Protein AF-A0A0P9M0P4-F1 (afdb_monomer_lite)

Secondary structure (DSSP, 8-state):
-EE-TT--HHHHHHHHHHHHHT-TTB-TTS--EEEEEEEETTEEEEEEE--BS-GGGHHHHHHHHHHHHHHHHHHTT----PPP-----------SSS--

Organism: NCBI:txid317659

Sequence (100 aa):
MTLPLDTDVLKIRELLIQAFSEHEAILDISPPSVSFKDLTNSGLIISVSGYVNSPRSVGGARSDLLFTILGRRRELGITLSTQPSIVLLNETMDKEHSER

InterPro domains:
  IPR011066 Mechanosensitive ion channel MscS, C-terminal domain superfamily [SSF82689] (3-80)
  IPR049278 Mechanosensitive ion channel MscS, C-terminal domain [PF21082] (3-72)

pLDDT: mean 86.18, std 13.78, range [42.06, 97.88]

Structure (mmCIF, N/CA/C/O backbone):
data_AF-A0A0P9M0P4-F1
#
_entry.id   AF-A0A0P9M0P4-F1
#
loop_
_atom_site.group_PDB
_atom_site.id
_atom_site.type_symbol
_atom_site.label_atom_id
_atom_site.label_alt_id
_atom_site.label_comp_id
_atom_site.label_asym_id
_atom_site.label_entity_id
_atom_site.label_seq_id
_atom_site.pdbx_PDB_ins_code
_atom_site.Cartn_x
_atom_site.Cartn_y
_atom_site.Cartn_z
_atom_site.occupancy
_atom_site.B_iso_or_equiv
_atom_site.auth_seq_id
_atom_site.auth_comp_id
_atom_site.auth_asym_id
_atom_site.auth_atom_id
_atom_site.pdbx_PDB_model_num
ATOM 1 N N . MET A 1 1 ? 1.774 4.935 5.625 1.00 84.00 1 MET A N 1
ATOM 2 C CA . MET A 1 1 ? 0.338 5.281 5.578 1.00 84.00 1 MET A CA 1
ATOM 3 C C . MET A 1 1 ? -0.281 4.909 6.913 1.00 84.00 1 MET A C 1
ATOM 5 O O . MET A 1 1 ? 0.103 3.877 7.451 1.00 84.00 1 MET A O 1
ATOM 9 N N . THR A 1 2 ? -1.197 5.732 7.423 1.00 87.75 2 THR A N 1
ATOM 10 C CA . THR A 1 2 ? -1.935 5.465 8.668 1.00 87.75 2 THR A CA 1
ATOM 11 C C . THR A 1 2 ? -3.300 4.850 8.356 1.00 87.75 2 THR A C 1
ATOM 13 O O . THR A 1 2 ? -3.959 5.259 7.397 1.00 87.75 2 THR A O 1
ATOM 16 N N . LEU A 1 3 ? -3.710 3.854 9.137 1.00 88.31 3 LEU A N 1
ATOM 17 C CA . LEU A 1 3 ? -4.963 3.112 8.994 1.00 88.31 3 LEU A CA 1
ATOM 18 C C . LEU A 1 3 ? -5.791 3.186 10.287 1.00 88.31 3 LEU A C 1
ATOM 20 O O . LEU A 1 3 ? -5.189 3.236 11.359 1.00 88.31 3 LEU A O 1
ATOM 24 N N . PRO A 1 4 ? -7.132 3.135 10.205 1.00 87.81 4 PRO A N 1
ATOM 25 C CA . PRO A 1 4 ? -7.994 2.936 11.373 1.00 87.81 4 PRO A CA 1
ATOM 26 C C . PRO A 1 4 ? -7.607 1.705 12.212 1.00 87.81 4 PRO A C 1
ATOM 28 O O . PRO A 1 4 ? -7.156 0.703 11.652 1.00 87.81 4 PRO A O 1
ATOM 31 N N . LEU A 1 5 ? -7.815 1.758 13.534 1.00 86.88 5 LEU A N 1
ATOM 32 C CA . LEU A 1 5 ? -7.465 0.672 14.470 1.00 86.88 5 LEU A CA 1
ATOM 33 C C . LEU A 1 5 ? -8.250 -0.629 14.243 1.00 86.88 5 LEU A C 1
ATOM 35 O O . LEU A 1 5 ? -7.751 -1.709 14.540 1.00 86.88 5 LEU A O 1
ATOM 39 N N . ASP A 1 6 ? -9.450 -0.523 13.686 1.00 85.12 6 ASP A N 1
ATOM 40 C CA . ASP A 1 6 ? -10.358 -1.614 13.329 1.00 85.12 6 ASP A CA 1
ATOM 41 C C . ASP A 1 6 ? -10.098 -2.194 11.926 1.00 85.12 6 ASP A C 1
ATOM 43 O O . ASP A 1 6 ? -10.819 -3.078 11.465 1.00 85.12 6 ASP A O 1
ATOM 47 N N . THR A 1 7 ? -9.056 -1.723 11.232 1.00 87.25 7 THR A N 1
ATOM 48 C CA . THR A 1 7 ? -8.712 -2.208 9.891 1.00 87.25 7 THR A CA 1
ATOM 49 C C . THR A 1 7 ? -8.254 -3.667 9.922 1.00 87.25 7 THR A C 1
ATOM 51 O O . THR A 1 7 ? -7.336 -4.023 10.659 1.00 87.25 7 THR A O 1
ATOM 54 N N . ASP A 1 8 ? -8.792 -4.493 9.019 1.00 90.00 8 ASP A N 1
ATOM 55 C CA . ASP A 1 8 ? -8.238 -5.818 8.721 1.00 90.00 8 ASP A CA 1
ATOM 56 C C . ASP A 1 8 ? -6.866 -5.677 8.032 1.00 90.00 8 ASP A C 1
ATOM 58 O O . ASP A 1 8 ? -6.741 -5.448 6.823 1.00 90.00 8 ASP A O 1
ATOM 62 N N . VAL A 1 9 ? -5.810 -5.769 8.842 1.00 89.75 9 VAL A N 1
ATOM 63 C CA . VAL A 1 9 ? -4.420 -5.543 8.424 1.00 89.75 9 VAL A CA 1
ATOM 64 C C . VAL A 1 9 ? -3.958 -6.566 7.394 1.00 89.75 9 VAL A C 1
ATOM 66 O O . VAL A 1 9 ? -3.157 -6.229 6.520 1.00 89.75 9 VAL A O 1
ATOM 69 N N . LEU A 1 10 ? -4.448 -7.805 7.476 1.00 92.19 10 LEU A N 1
ATOM 70 C CA . LEU A 1 10 ? -4.048 -8.866 6.557 1.00 92.19 10 LEU A CA 1
ATOM 71 C C . LEU A 1 10 ? -4.604 -8.597 5.159 1.00 92.19 10 LEU A C 1
ATOM 73 O O . LEU A 1 10 ? -3.841 -8.656 4.194 1.00 92.19 10 LEU A O 1
ATOM 77 N N . LYS A 1 11 ? -5.871 -8.176 5.059 1.00 92.12 11 LYS A N 1
ATOM 78 C CA . LYS A 1 11 ? -6.463 -7.742 3.783 1.00 92.12 11 LYS A CA 1
ATOM 79 C C . LYS A 1 11 ? -5.763 -6.522 3.201 1.00 92.12 11 LYS A C 1
ATOM 81 O O . LYS A 1 11 ? -5.507 -6.476 2.001 1.00 92.12 11 LYS A O 1
ATOM 86 N N . ILE A 1 12 ? -5.403 -5.540 4.032 1.00 92.88 12 ILE A N 1
ATOM 87 C CA . ILE A 1 12 ? -4.624 -4.391 3.551 1.00 92.88 12 ILE A CA 1
ATOM 88 C C . ILE A 1 12 ? -3.250 -4.821 3.053 1.00 92.88 12 ILE A C 1
ATOM 90 O O . ILE A 1 12 ? -2.815 -4.354 2.003 1.00 92.88 12 ILE A O 1
ATOM 94 N N . ARG A 1 13 ? -2.558 -5.705 3.773 1.00 94.81 13 ARG A N 1
ATOM 95 C CA . ARG A 1 13 ? -1.258 -6.219 3.339 1.00 94.81 13 ARG A CA 1
ATOM 96 C C . ARG A 1 13 ? -1.362 -6.895 1.975 1.00 94.81 13 ARG A C 1
ATOM 98 O O . ARG A 1 13 ? -0.535 -6.612 1.114 1.00 94.81 13 ARG A O 1
ATOM 105 N N . GLU A 1 14 ? -2.358 -7.752 1.784 1.00 95.06 14 GLU A N 1
ATOM 106 C CA . GLU A 1 14 ? -2.604 -8.435 0.514 1.00 95.06 14 GLU A CA 1
ATOM 107 C C . GLU A 1 14 ? -2.894 -7.443 -0.616 1.00 95.06 14 GLU A C 1
ATOM 109 O O . GLU A 1 14 ? -2.198 -7.462 -1.630 1.00 95.06 14 GLU A O 1
ATOM 114 N N . LEU A 1 15 ? -3.816 -6.500 -0.396 1.00 95.25 15 LEU A N 1
ATOM 115 C CA . LEU A 1 15 ? -4.137 -5.442 -1.354 1.00 95.25 15 LEU A CA 1
ATOM 116 C C . LEU A 1 15 ? -2.894 -4.642 -1.760 1.00 95.25 15 LEU A C 1
ATOM 118 O O . LEU A 1 15 ? -2.703 -4.362 -2.942 1.00 95.25 15 LEU A O 1
ATOM 122 N N . LEU A 1 16 ? -2.050 -4.260 -0.795 1.00 95.75 16 LEU A N 1
ATOM 123 C CA . LEU A 1 16 ? -0.830 -3.494 -1.060 1.00 95.75 16 LEU A CA 1
ATOM 124 C C . LEU A 1 16 ? 0.177 -4.302 -1.886 1.00 95.75 16 LEU A C 1
ATOM 126 O O . LEU A 1 16 ? 0.770 -3.754 -2.813 1.00 95.75 16 LEU A O 1
ATOM 130 N N . ILE A 1 17 ? 0.365 -5.586 -1.568 1.00 96.50 17 ILE A N 1
ATOM 131 C CA . ILE A 1 17 ? 1.265 -6.470 -2.321 1.00 96.50 17 ILE A CA 1
ATOM 132 C C . ILE A 1 17 ? 0.749 -6.659 -3.748 1.00 96.50 17 ILE A C 1
ATOM 134 O O . ILE A 1 17 ? 1.530 -6.515 -4.686 1.00 96.50 17 ILE A O 1
ATOM 138 N N . GLN A 1 18 ? -0.547 -6.927 -3.921 1.00 96.25 18 GLN A N 1
ATOM 139 C CA . GLN A 1 18 ? -1.161 -7.086 -5.241 1.00 96.25 18 GLN A CA 1
ATOM 140 C C . GLN A 1 18 ? -1.033 -5.814 -6.077 1.00 96.25 18 GLN A C 1
ATOM 142 O O . GLN A 1 18 ? -0.526 -5.873 -7.190 1.00 96.25 18 GLN A O 1
ATOM 147 N N . ALA A 1 19 ? -1.394 -4.653 -5.521 1.00 96.94 19 ALA A N 1
ATOM 148 C CA . ALA A 1 19 ? -1.309 -3.384 -6.242 1.00 96.94 19 ALA A CA 1
ATOM 149 C C . ALA A 1 19 ? 0.120 -3.080 -6.721 1.00 96.94 19 ALA A C 1
ATOM 151 O O . ALA A 1 19 ? 0.299 -2.617 -7.842 1.00 96.94 19 ALA A O 1
ATOM 152 N N . PHE A 1 20 ? 1.140 -3.356 -5.899 1.00 97.25 20 PHE A N 1
ATOM 153 C CA . PHE A 1 20 ? 2.535 -3.180 -6.308 1.00 97.25 20 PHE A CA 1
ATOM 154 C C . PHE A 1 20 ? 2.985 -4.218 -7.338 1.00 97.25 20 PHE A C 1
ATOM 156 O O . PHE A 1 20 ? 3.722 -3.861 -8.248 1.00 97.25 20 PHE A O 1
ATOM 163 N N . SER A 1 21 ? 2.560 -5.474 -7.203 1.00 95.56 21 SER A N 1
ATOM 164 C CA . SER A 1 21 ? 2.967 -6.555 -8.114 1.00 95.56 21 SER A CA 1
ATOM 165 C C . SER A 1 21 ? 2.327 -6.428 -9.500 1.00 95.56 21 SER A C 1
ATOM 167 O O . SER A 1 21 ? 2.888 -6.894 -10.479 1.00 95.56 21 SER A O 1
ATOM 169 N N . GLU A 1 22 ? 1.156 -5.798 -9.598 1.00 95.94 22 GLU A N 1
ATOM 170 C CA . GLU A 1 22 ? 0.439 -5.596 -10.865 1.00 95.94 22 GLU A CA 1
ATOM 171 C C . GLU A 1 22 ? 0.846 -4.305 -11.594 1.00 95.94 22 GLU A C 1
ATOM 173 O O . GLU A 1 22 ? 0.463 -4.093 -12.744 1.00 95.94 22 GLU A O 1
ATOM 178 N N . HIS A 1 23 ? 1.586 -3.411 -10.936 1.00 96.81 23 HIS A N 1
ATOM 179 C CA . HIS A 1 23 ? 1.917 -2.107 -11.493 1.00 96.81 23 HIS A CA 1
ATOM 180 C C . HIS A 1 23 ? 3.147 -2.180 -12.408 1.00 96.81 23 HIS A C 1
ATOM 182 O O . HIS A 1 23 ? 4.256 -2.415 -11.943 1.00 96.81 23 HIS A O 1
ATOM 188 N N . GLU A 1 24 ? 2.984 -1.831 -13.686 1.00 94.88 24 GLU A N 1
ATOM 189 C CA . GLU A 1 24 ? 4.001 -1.973 -14.747 1.00 94.88 24 GLU A CA 1
ATOM 190 C C . GLU A 1 24 ? 5.377 -1.342 -14.455 1.00 94.88 24 GLU A C 1
ATOM 192 O O . GLU A 1 24 ? 6.408 -1.826 -14.914 1.00 94.88 24 GLU A O 1
ATOM 197 N N . ALA A 1 25 ? 5.418 -0.247 -13.694 1.00 95.06 25 ALA A N 1
ATOM 198 C CA . ALA A 1 25 ? 6.675 0.411 -13.338 1.00 95.06 25 ALA A CA 1
ATOM 199 C C . ALA A 1 25 ? 7.471 -0.300 -12.223 1.00 95.06 25 ALA A C 1
ATOM 201 O O . ALA A 1 25 ? 8.624 0.080 -11.987 1.00 95.06 25 ALA A O 1
ATOM 202 N N . ILE A 1 26 ? 6.866 -1.259 -11.512 1.00 96.25 26 ILE A N 1
ATOM 203 C CA . ILE A 1 26 ? 7.494 -2.005 -10.418 1.00 96.25 26 ILE A CA 1
ATOM 204 C C . ILE A 1 26 ? 8.263 -3.198 -10.991 1.00 96.25 26 ILE A C 1
ATOM 206 O O . ILE A 1 26 ? 7.780 -3.914 -11.858 1.00 96.25 26 ILE A O 1
ATOM 210 N N . LEU A 1 27 ? 9.498 -3.389 -10.527 1.00 95.75 27 LEU A N 1
ATOM 211 C CA . LEU A 1 27 ? 10.383 -4.441 -11.014 1.00 95.75 27 LEU A CA 1
ATOM 212 C C . LEU A 1 27 ? 10.084 -5.790 -10.349 1.00 95.75 27 LEU A C 1
ATOM 214 O O . LEU A 1 27 ? 10.242 -5.926 -9.137 1.00 95.75 2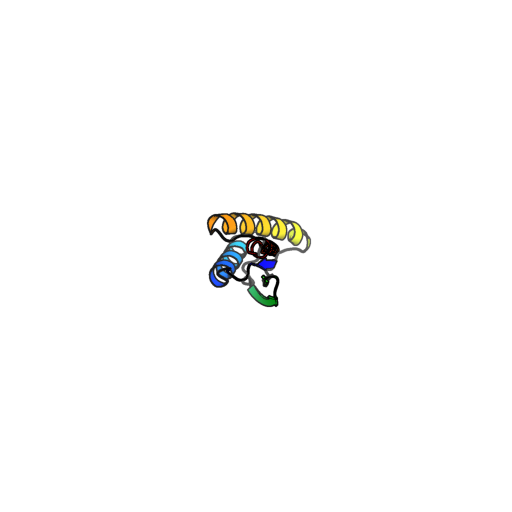7 LEU A O 1
ATOM 218 N N . ASP A 1 28 ? 9.842 -6.816 -11.163 1.00 89.94 28 ASP A N 1
ATOM 219 C CA . ASP A 1 28 ? 9.623 -8.199 -10.704 1.00 89.94 28 ASP A CA 1
ATOM 220 C C . ASP A 1 28 ? 10.860 -8.849 -10.065 1.00 89.94 28 ASP A C 1
ATOM 222 O O . ASP A 1 28 ? 10.761 -9.852 -9.358 1.00 89.94 28 ASP A O 1
ATOM 226 N N . ILE A 1 29 ? 12.049 -8.278 -10.290 1.00 88.94 29 ILE A N 1
ATOM 227 C CA . ILE A 1 29 ? 13.310 -8.793 -9.738 1.00 88.94 29 ILE A CA 1
ATOM 228 C C . ILE A 1 29 ? 13.366 -8.705 -8.206 1.00 88.94 29 ILE A C 1
ATOM 230 O O . ILE A 1 29 ? 14.178 -9.381 -7.575 1.00 88.94 29 ILE A O 1
ATOM 234 N N . SER A 1 30 ? 12.526 -7.863 -7.598 1.00 85.06 30 SER A N 1
ATOM 235 C CA . SER A 1 30 ? 12.443 -7.721 -6.150 1.00 85.06 30 SER A CA 1
ATOM 236 C C . SER A 1 30 ? 10.982 -7.664 -5.708 1.00 85.06 30 SER A C 1
ATOM 238 O O . SER A 1 30 ? 10.289 -6.696 -6.029 1.00 85.06 30 SER A O 1
ATOM 240 N N . PRO A 1 31 ? 10.510 -8.665 -4.943 1.00 88.56 31 PRO A N 1
ATOM 241 C CA . PRO A 1 31 ? 9.141 -8.684 -4.461 1.00 88.56 31 PRO A CA 1
ATOM 242 C C . PRO A 1 31 ? 8.815 -7.438 -3.627 1.00 88.56 31 PRO A C 1
ATOM 244 O O . PRO A 1 31 ? 9.618 -7.043 -2.771 1.00 88.56 31 PRO A O 1
ATOM 247 N N . PRO A 1 32 ? 7.621 -6.850 -3.801 1.00 95.69 32 PRO A N 1
ATOM 248 C CA . PRO A 1 32 ? 7.147 -5.804 -2.915 1.00 95.69 32 PRO A CA 1
ATOM 249 C C . PRO A 1 32 ? 7.133 -6.279 -1.462 1.00 95.69 32 PRO A C 1
ATOM 251 O O . PRO A 1 32 ? 6.769 -7.415 -1.152 1.00 95.69 32 PRO A O 1
ATOM 254 N N . SER A 1 33 ? 7.497 -5.387 -0.547 1.00 95.62 33 SER A N 1
ATOM 255 C CA . SER A 1 33 ? 7.498 -5.674 0.887 1.00 95.62 33 SER A CA 1
ATOM 256 C C . SER A 1 33 ? 6.557 -4.735 1.620 1.00 95.62 33 SER A C 1
ATOM 258 O O . SER A 1 33 ? 6.516 -3.534 1.360 1.00 95.62 33 SER A O 1
ATOM 260 N N . VAL A 1 34 ? 5.796 -5.294 2.557 1.00 96.75 34 VAL A N 1
ATOM 261 C CA . VAL A 1 34 ? 4.919 -4.547 3.459 1.00 96.75 34 VAL A CA 1
ATOM 262 C C . VAL A 1 34 ? 5.400 -4.784 4.881 1.00 96.75 34 VAL A C 1
ATOM 264 O O . VAL A 1 34 ? 5.587 -5.930 5.293 1.00 96.75 34 VAL A O 1
ATOM 267 N N . SER A 1 35 ? 5.584 -3.706 5.635 1.00 95.00 35 SER A N 1
ATOM 268 C CA . SER A 1 35 ? 6.015 -3.753 7.030 1.00 95.00 35 SER A CA 1
ATOM 269 C C . SER A 1 35 ? 5.056 -2.975 7.914 1.00 95.00 35 SER A C 1
ATOM 271 O O . SER A 1 35 ? 4.710 -1.827 7.622 1.00 95.00 35 SER A O 1
ATOM 273 N N . PHE A 1 36 ? 4.680 -3.593 9.029 1.00 93.69 36 PHE A N 1
ATOM 274 C CA . PHE A 1 36 ? 4.076 -2.897 10.153 1.00 93.69 36 PHE A CA 1
ATOM 275 C C . PHE A 1 36 ? 5.155 -2.037 10.814 1.00 93.69 36 PHE A C 1
ATOM 277 O O . PHE A 1 36 ? 6.215 -2.550 11.171 1.00 93.69 36 PHE A O 1
ATOM 284 N N . LYS A 1 37 ? 4.928 -0.728 10.902 1.00 94.06 37 LYS A N 1
ATOM 285 C CA . LYS A 1 37 ? 5.896 0.213 11.472 1.00 94.06 37 LYS A CA 1
ATOM 286 C C . LYS A 1 37 ? 5.590 0.522 12.923 1.00 94.06 37 LYS A C 1
ATOM 288 O O . LYS A 1 37 ? 6.514 0.502 13.723 1.00 94.06 37 LYS A O 1
ATOM 293 N N . ASP A 1 38 ? 4.333 0.826 13.230 1.00 94.19 38 ASP A N 1
ATOM 294 C CA . ASP A 1 38 ? 3.950 1.269 14.567 1.00 94.19 38 ASP A CA 1
ATOM 295 C C . ASP A 1 38 ? 2.442 1.124 14.818 1.00 94.19 38 ASP A C 1
ATOM 297 O O . ASP A 1 38 ? 1.647 1.087 13.872 1.00 94.19 38 ASP A O 1
ATOM 301 N N . LEU A 1 39 ? 2.065 1.087 16.095 1.00 92.50 39 LEU A N 1
ATOM 302 C CA . LEU 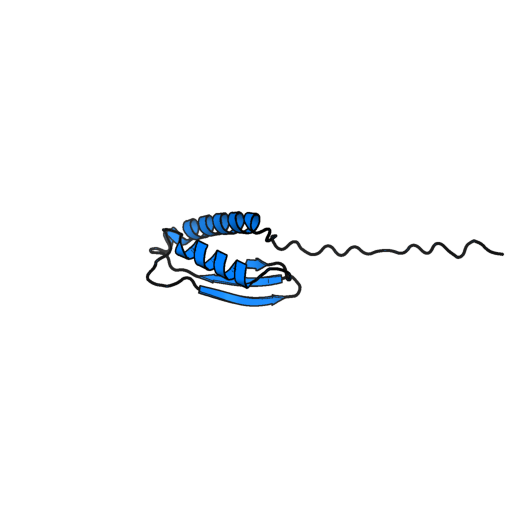A 1 39 ? 0.692 1.156 16.585 1.00 92.50 39 LEU A CA 1
ATOM 303 C C . LEU A 1 39 ? 0.557 2.387 17.482 1.00 92.50 39 LEU A C 1
ATOM 305 O O . LEU A 1 39 ? 1.134 2.432 18.565 1.00 92.50 39 LEU A O 1
ATOM 309 N N . THR A 1 40 ? -0.230 3.373 17.060 1.00 89.31 40 THR A N 1
ATOM 310 C CA . THR A 1 40 ? -0.429 4.609 17.823 1.00 89.31 40 THR A CA 1
ATOM 311 C C . THR A 1 40 ? -1.895 4.785 18.205 1.00 89.31 40 THR A C 1
ATOM 313 O O . THR A 1 40 ? -2.787 4.149 17.642 1.00 89.31 40 THR A O 1
ATOM 316 N N . ASN A 1 41 ? -2.175 5.728 19.108 1.00 84.31 41 ASN A N 1
ATOM 317 C CA . ASN A 1 41 ? -3.552 6.099 19.452 1.00 84.31 41 ASN A CA 1
ATOM 318 C C . ASN A 1 41 ? -4.350 6.643 18.254 1.00 84.31 41 ASN A C 1
ATOM 320 O O . ASN A 1 41 ? -5.575 6.687 18.309 1.00 84.31 41 ASN A O 1
ATOM 324 N N . SER A 1 42 ? -3.675 7.092 17.192 1.00 81.12 42 SER A N 1
ATOM 325 C CA . SER A 1 42 ? -4.312 7.630 15.990 1.00 81.12 42 SER A CA 1
ATOM 326 C C . SER A 1 42 ? -4.462 6.608 14.864 1.00 81.12 42 SER A C 1
ATOM 328 O O . SER A 1 42 ? -5.128 6.918 13.878 1.00 81.12 42 SER A O 1
ATOM 330 N N . GLY A 1 43 ? -3.871 5.414 14.983 1.00 87.50 43 GLY A N 1
ATOM 331 C CA . GLY A 1 43 ? -4.003 4.361 13.981 1.00 87.50 43 GLY A CA 1
ATOM 332 C C . GLY A 1 43 ? -2.788 3.444 13.843 1.00 87.50 43 GLY A C 1
ATOM 333 O O . GLY A 1 43 ? -1.794 3.549 14.558 1.00 87.50 43 GLY A O 1
ATOM 334 N N . LEU A 1 44 ? -2.866 2.539 12.869 1.00 90.44 44 LEU A N 1
ATOM 335 C CA . LEU A 1 44 ? -1.779 1.633 12.498 1.00 90.44 44 LEU A CA 1
ATOM 336 C C . LEU A 1 44 ? -0.927 2.282 11.418 1.00 90.44 44 LEU A C 1
ATOM 338 O O . LEU A 1 44 ? -1.451 2.711 10.388 1.00 90.44 44 LEU A O 1
ATOM 342 N N . ILE A 1 45 ? 0.389 2.294 11.601 1.00 92.06 45 ILE A N 1
ATOM 343 C CA . ILE A 1 45 ? 1.325 2.801 10.601 1.00 92.06 45 ILE A CA 1
ATOM 344 C C . ILE A 1 45 ? 1.911 1.626 9.823 1.00 92.06 45 ILE A C 1
ATOM 346 O O . ILE A 1 45 ? 2.606 0.774 10.374 1.00 92.06 45 ILE A O 1
ATOM 350 N N . ILE A 1 46 ? 1.673 1.611 8.511 1.00 93.25 46 ILE A N 1
ATOM 351 C CA . ILE A 1 46 ? 2.214 0.607 7.587 1.00 93.25 46 ILE A CA 1
ATOM 352 C C . ILE A 1 46 ? 3.062 1.289 6.515 1.00 93.25 46 ILE A C 1
ATOM 354 O O . ILE A 1 46 ? 2.706 2.352 5.991 1.00 93.25 46 ILE A O 1
ATOM 358 N N . SER A 1 47 ? 4.182 0.663 6.159 1.00 94.50 47 SER A N 1
ATOM 359 C CA . SER A 1 47 ? 4.983 1.019 4.988 1.00 94.50 47 SER A CA 1
ATOM 360 C C . SER A 1 47 ? 4.935 -0.086 3.945 1.00 94.50 47 SER A C 1
ATOM 362 O O . SER A 1 47 ? 4.959 -1.264 4.294 1.00 94.50 47 SER A O 1
ATOM 364 N N . VAL A 1 48 ? 4.967 0.300 2.676 1.00 95.88 48 VAL A N 1
ATOM 365 C CA . VAL A 1 48 ? 5.157 -0.607 1.543 1.00 95.88 48 VAL A CA 1
ATOM 366 C C . VAL A 1 48 ? 6.334 -0.113 0.709 1.00 95.88 48 VAL A C 1
ATOM 368 O O . VAL A 1 48 ? 6.590 1.092 0.650 1.00 95.88 48 VAL A O 1
ATOM 371 N N . SER A 1 49 ? 7.106 -1.023 0.130 1.00 95.19 49 SER A N 1
ATOM 372 C CA . SER A 1 49 ? 8.268 -0.705 -0.699 1.00 95.19 49 SER A CA 1
ATOM 373 C C . SER A 1 49 ? 8.335 -1.625 -1.909 1.00 95.19 49 SER A C 1
ATOM 375 O O . SER A 1 49 ? 8.058 -2.816 -1.804 1.00 95.19 49 SER A O 1
ATOM 377 N N . GLY A 1 50 ? 8.724 -1.046 -3.041 1.00 95.56 50 GLY A N 1
ATOM 378 C CA . GLY A 1 50 ? 8.974 -1.715 -4.312 1.00 95.56 50 GLY A CA 1
ATOM 379 C C . GLY A 1 50 ? 10.014 -0.923 -5.101 1.00 95.56 50 GLY A C 1
ATOM 380 O O . GLY A 1 50 ? 10.282 0.242 -4.788 1.00 95.56 50 GLY A O 1
ATOM 381 N N . TYR A 1 51 ? 10.617 -1.562 -6.097 1.00 96.19 51 TYR A N 1
ATOM 382 C CA . TYR A 1 51 ? 11.705 -0.991 -6.888 1.00 96.19 51 TYR A CA 1
ATOM 383 C C . TYR A 1 51 ? 11.214 -0.610 -8.280 1.00 96.19 51 TYR A C 1
ATOM 385 O O . TYR A 1 51 ? 10.353 -1.281 -8.832 1.00 96.19 51 TYR A O 1
ATOM 393 N N . VAL A 1 52 ? 11.776 0.454 -8.849 1.00 95.94 52 VAL A N 1
ATOM 394 C CA . VAL A 1 52 ? 11.469 0.925 -10.207 1.00 95.94 52 VAL A CA 1
ATOM 395 C C . VAL A 1 52 ? 12.747 1.003 -11.037 1.00 95.94 52 VAL A C 1
ATOM 397 O O . VAL A 1 52 ? 13.840 1.132 -10.486 1.00 95.94 52 VAL A O 1
ATOM 400 N N . ASN A 1 53 ? 12.616 0.992 -12.364 1.00 93.50 53 ASN A N 1
ATOM 401 C CA . ASN A 1 53 ? 13.768 1.002 -13.273 1.00 93.50 53 ASN A CA 1
ATOM 402 C C . ASN A 1 53 ? 14.555 2.334 -13.293 1.00 93.50 53 ASN A C 1
ATOM 404 O O . ASN A 1 53 ? 15.685 2.392 -13.772 1.00 93.50 53 ASN A O 1
ATOM 408 N N . SER A 1 54 ? 13.972 3.439 -12.808 1.00 95.38 54 SER A N 1
ATOM 409 C CA . SER A 1 54 ? 14.644 4.743 -12.766 1.00 95.38 54 SER A CA 1
ATOM 410 C C . SER A 1 54 ? 14.099 5.644 -11.653 1.00 95.38 54 SER A C 1
ATOM 412 O O . SER A 1 54 ? 12.885 5.710 -11.472 1.00 95.38 54 SER A O 1
ATOM 414 N N . PRO A 1 55 ? 14.934 6.460 -10.978 1.00 95.38 55 PRO A N 1
ATOM 415 C CA . PRO A 1 55 ? 14.456 7.464 -10.023 1.00 95.38 55 PRO A CA 1
ATOM 416 C C . PRO A 1 55 ? 13.400 8.423 -10.595 1.00 95.38 55 PRO A C 1
ATOM 418 O O . PRO A 1 55 ? 12.554 8.925 -9.859 1.00 95.38 55 PRO A O 1
ATOM 421 N N . ARG A 1 56 ? 13.417 8.656 -11.915 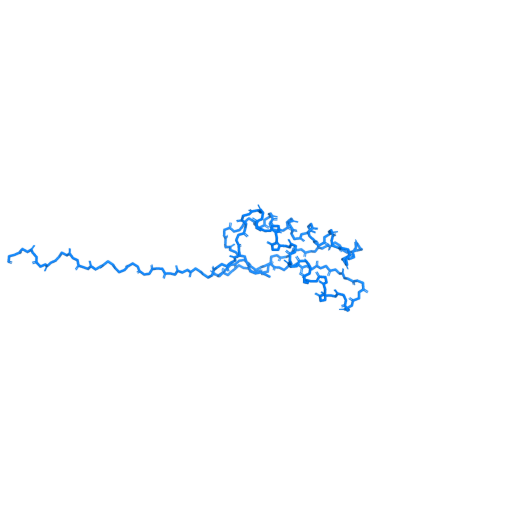1.00 96.19 56 ARG A N 1
ATOM 422 C CA . ARG A 1 56 ? 12.459 9.536 -12.600 1.00 96.19 56 ARG A CA 1
ATOM 423 C C . ARG A 1 56 ? 11.033 8.976 -12.623 1.00 96.19 56 ARG A C 1
ATOM 425 O O . ARG A 1 56 ? 10.097 9.766 -12.651 1.00 96.19 56 ARG A O 1
ATOM 432 N N . SER A 1 57 ? 10.851 7.652 -12.581 1.00 95.31 57 SER A N 1
ATOM 433 C CA . SER A 1 57 ? 9.517 7.032 -12.596 1.00 95.31 57 SER A CA 1
ATOM 434 C C . SER A 1 57 ? 8.890 6.890 -11.207 1.00 95.31 57 SER A C 1
ATOM 436 O O . SER A 1 57 ? 7.699 6.611 -11.111 1.00 95.31 57 SER A O 1
ATOM 438 N N . VAL A 1 58 ? 9.645 7.137 -10.126 1.00 96.50 58 VAL A N 1
ATOM 439 C CA . VAL A 1 58 ? 9.164 6.987 -8.738 1.00 96.50 58 VAL A CA 1
ATOM 440 C C . VAL A 1 58 ? 7.920 7.831 -8.470 1.00 96.50 58 VAL A C 1
ATOM 442 O O . VAL A 1 58 ? 6.990 7.356 -7.825 1.00 96.50 58 VAL A O 1
ATOM 445 N N . GLY A 1 59 ? 7.909 9.084 -8.936 1.00 97.31 59 GLY A N 1
ATOM 446 C CA . GLY A 1 59 ? 6.794 10.004 -8.704 1.00 97.31 59 GLY A CA 1
ATOM 447 C C . GLY A 1 59 ? 5.493 9.513 -9.341 1.00 97.31 59 GLY A C 1
ATOM 448 O O . GLY A 1 59 ? 4.483 9.421 -8.647 1.00 97.31 59 GLY A O 1
ATOM 449 N N . GLY A 1 60 ? 5.554 9.145 -10.627 1.00 97.62 60 GLY A N 1
ATOM 450 C CA . GLY A 1 60 ? 4.415 8.604 -11.376 1.00 97.62 60 GLY A CA 1
ATOM 451 C C . GLY A 1 60 ? 3.910 7.298 -10.770 1.00 97.62 60 GLY A C 1
ATOM 452 O O . GLY A 1 60 ? 2.780 7.248 -10.298 1.00 97.62 60 GLY A O 1
ATOM 453 N N . ALA A 1 61 ? 4.794 6.305 -10.625 1.00 97.12 61 ALA A N 1
ATOM 454 C CA . ALA A 1 61 ? 4.437 5.003 -10.062 1.00 97.12 61 ALA A CA 1
ATOM 455 C C . ALA A 1 61 ? 3.816 5.121 -8.663 1.00 97.12 61 ALA A C 1
ATOM 457 O O . ALA A 1 61 ? 2.814 4.485 -8.356 1.00 97.12 61 ALA A O 1
ATOM 458 N N . ARG A 1 62 ? 4.375 5.976 -7.794 1.00 96.56 62 ARG A N 1
ATOM 459 C CA . ARG A 1 62 ? 3.814 6.202 -6.456 1.00 96.56 62 ARG A CA 1
ATOM 460 C C . ARG A 1 62 ? 2.409 6.797 -6.524 1.00 96.56 62 ARG A C 1
ATOM 462 O O . ARG A 1 62 ? 1.558 6.380 -5.746 1.00 96.56 62 ARG A O 1
ATOM 469 N N . SER A 1 63 ? 2.185 7.782 -7.390 1.00 97.88 63 SER A N 1
ATOM 470 C CA . SER A 1 63 ? 0.877 8.422 -7.546 1.00 97.88 63 SER A CA 1
ATOM 471 C C . SER A 1 63 ? -0.171 7.421 -8.031 1.00 97.88 63 SER A C 1
ATOM 473 O O . SER A 1 63 ? -1.225 7.285 -7.411 1.00 97.88 63 SER A O 1
ATOM 475 N N . ASP A 1 64 ? 0.150 6.662 -9.074 1.00 97.88 64 ASP A N 1
ATOM 476 C CA . ASP A 1 64 ? -0.753 5.681 -9.681 1.00 97.88 64 ASP A CA 1
ATOM 477 C C . ASP A 1 64 ? -1.088 4.543 -8.708 1.00 97.88 64 ASP A C 1
ATOM 479 O O . ASP A 1 64 ? -2.253 4.160 -8.548 1.00 97.88 64 ASP A O 1
ATOM 483 N N . LEU A 1 65 ? -0.089 4.069 -7.956 1.00 97.25 65 LEU A N 1
ATOM 484 C CA . LEU A 1 65 ? -0.286 3.113 -6.868 1.00 97.25 65 LEU A CA 1
ATOM 485 C C . LEU A 1 65 ? -1.199 3.671 -5.779 1.00 97.25 65 LEU A C 1
ATOM 487 O O . LEU A 1 65 ? -2.096 2.965 -5.325 1.00 97.25 65 LEU A O 1
ATOM 491 N N . LEU A 1 66 ? -1.015 4.925 -5.356 1.00 95.62 66 LEU A N 1
ATOM 492 C CA . LEU A 1 66 ? -1.882 5.543 -4.351 1.00 95.62 66 LEU A CA 1
ATOM 493 C C . LEU A 1 66 ? -3.331 5.623 -4.838 1.00 95.62 66 LEU A C 1
ATOM 495 O O . LEU A 1 66 ? -4.226 5.245 -4.084 1.00 95.62 66 LEU A O 1
ATOM 499 N N . PHE A 1 67 ? -3.577 6.040 -6.083 1.00 95.81 67 PHE A N 1
ATOM 500 C CA . PHE A 1 67 ? -4.930 6.045 -6.650 1.00 95.81 67 PHE A CA 1
ATOM 501 C C . PHE A 1 67 ? -5.538 4.642 -6.703 1.00 95.81 67 PHE A C 1
ATOM 503 O O . PHE A 1 67 ? -6.668 4.449 -6.251 1.00 95.81 67 PHE A O 1
ATOM 510 N N . THR A 1 68 ? -4.773 3.654 -7.166 1.00 96.31 68 THR A N 1
ATOM 511 C CA . THR A 1 68 ? -5.204 2.250 -7.230 1.00 96.31 68 THR A CA 1
ATOM 512 C C . THR A 1 68 ? -5.554 1.708 -5.844 1.00 96.31 68 THR A C 1
ATOM 514 O O . THR A 1 68 ? -6.623 1.131 -5.640 1.00 96.31 68 THR A O 1
ATOM 517 N N . IL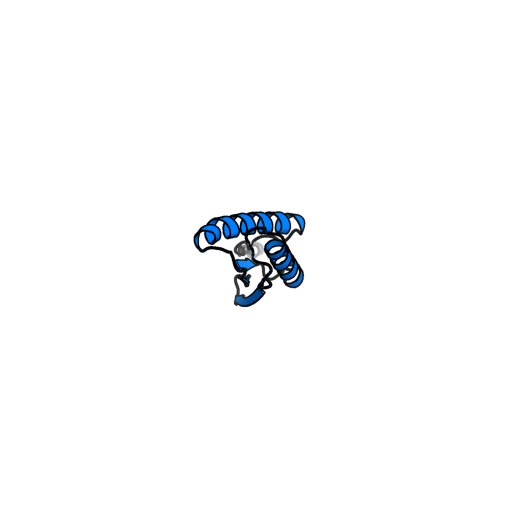E A 1 69 ? -4.687 1.943 -4.857 1.00 94.50 69 ILE A N 1
ATOM 518 C CA . ILE A 1 69 ? -4.880 1.511 -3.469 1.00 94.50 69 ILE A CA 1
ATOM 519 C C . ILE A 1 69 ? -6.117 2.181 -2.862 1.00 94.50 69 ILE A C 1
ATOM 521 O O . ILE A 1 69 ? -6.911 1.515 -2.200 1.00 94.50 69 ILE A O 1
ATOM 525 N N . LEU A 1 70 ? -6.306 3.484 -3.083 1.00 91.75 70 LEU A N 1
ATOM 526 C CA . LEU A 1 70 ? -7.476 4.216 -2.593 1.00 91.75 70 LEU A CA 1
ATOM 527 C C . LEU A 1 70 ? -8.781 3.710 -3.225 1.00 91.75 70 LEU A C 1
ATOM 529 O O . LEU A 1 70 ? -9.780 3.583 -2.515 1.00 91.75 70 LEU A O 1
ATOM 533 N N . GLY A 1 71 ? -8.767 3.386 -4.521 1.00 92.38 71 GLY A N 1
ATOM 534 C CA . GLY A 1 71 ? -9.901 2.788 -5.228 1.00 92.38 71 GLY A CA 1
ATOM 535 C C . GLY A 1 71 ? -10.291 1.429 -4.644 1.00 92.38 71 GLY A C 1
ATOM 536 O O . GLY A 1 71 ? -11.407 1.268 -4.154 1.00 92.38 71 GLY A O 1
ATOM 537 N N . ARG A 1 72 ? -9.342 0.490 -4.573 1.00 92.88 72 ARG A N 1
ATOM 538 C CA . ARG A 1 72 ? -9.584 -0.867 -4.044 1.00 92.88 72 ARG A CA 1
ATOM 539 C C . ARG A 1 72 ? -10.014 -0.870 -2.580 1.00 92.88 72 ARG A C 1
ATOM 541 O O . ARG A 1 72 ? -10.860 -1.657 -2.169 1.00 92.88 72 ARG A O 1
ATOM 548 N N . ARG A 1 73 ? -9.472 0.040 -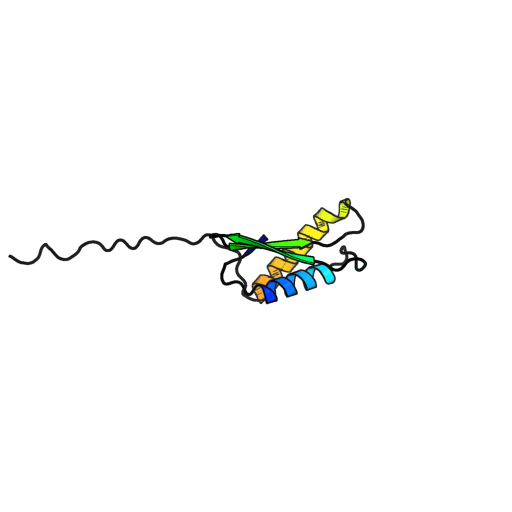1.764 1.00 89.75 73 ARG A N 1
ATOM 549 C CA . ARG A 1 73 ? -9.897 0.170 -0.362 1.00 89.75 73 ARG A CA 1
ATOM 550 C C . ARG A 1 73 ? -11.368 0.541 -0.232 1.00 89.75 73 ARG A C 1
ATOM 552 O O . ARG A 1 73 ? -12.027 0.036 0.672 1.00 89.75 73 ARG A O 1
ATOM 559 N N . ARG A 1 74 ? -11.885 1.384 -1.132 1.00 85.69 74 ARG A N 1
ATOM 560 C CA . ARG A 1 74 ? -13.309 1.740 -1.160 1.00 85.69 74 ARG A CA 1
ATOM 561 C C . ARG A 1 74 ? -14.178 0.523 -1.469 1.00 85.69 74 ARG A C 1
ATOM 563 O O . ARG A 1 74 ? -15.194 0.342 -0.810 1.00 85.69 74 ARG A O 1
ATOM 570 N N . GLU A 1 75 ? -13.763 -0.311 -2.416 1.00 87.56 75 GLU A N 1
ATOM 571 C CA . GLU A 1 75 ? -14.471 -1.546 -2.788 1.00 87.56 75 GLU A CA 1
ATOM 572 C C . GLU A 1 75 ? -14.525 -2.555 -1.631 1.00 87.56 75 GLU A C 1
ATOM 574 O O . GLU A 1 75 ? -15.531 -3.231 -1.442 1.00 87.56 75 GLU A O 1
ATOM 579 N N . LEU A 1 76 ? -13.475 -2.600 -0.806 1.00 84.81 76 LEU A N 1
ATOM 580 C CA . LEU A 1 76 ? -13.406 -3.443 0.392 1.00 84.81 76 LEU A CA 1
ATOM 581 C C . LEU A 1 76 ? -14.075 -2.829 1.636 1.00 84.81 76 LEU A C 1
ATOM 583 O O . LEU A 1 76 ? -14.030 -3.435 2.706 1.00 84.81 76 LEU A O 1
ATOM 587 N N . GLY A 1 77 ? -14.651 -1.625 1.535 1.00 82.81 77 GLY A N 1
ATOM 588 C CA . GLY A 1 77 ? -15.252 -0.920 2.673 1.00 82.81 77 GLY A CA 1
ATOM 589 C C . GLY A 1 77 ? -14.243 -0.439 3.723 1.00 82.81 77 GLY A C 1
ATOM 590 O O . GLY A 1 77 ? -14.629 -0.111 4.842 1.00 82.81 77 GLY A O 1
ATOM 591 N N . ILE A 1 78 ? -12.950 -0.383 3.388 1.00 80.50 78 ILE A N 1
ATOM 592 C CA . ILE A 1 78 ? -11.897 0.018 4.323 1.00 80.50 78 ILE A CA 1
ATOM 593 C C . ILE A 1 78 ? -11.757 1.538 4.286 1.00 80.50 78 ILE A C 1
ATOM 595 O O . ILE A 1 78 ? -11.159 2.106 3.365 1.00 80.50 78 ILE A O 1
ATOM 599 N N . THR A 1 79 ? -12.282 2.203 5.310 1.00 71.81 79 THR A N 1
ATOM 600 C CA . THR A 1 79 ? -12.240 3.661 5.431 1.00 71.81 79 THR A CA 1
ATOM 601 C C . THR A 1 79 ? -10.809 4.178 5.592 1.00 71.81 79 THR A C 1
ATOM 603 O O . THR A 1 79 ? -9.881 3.475 6.012 1.00 71.81 79 THR A O 1
ATOM 606 N N . LEU A 1 80 ? -10.597 5.431 5.192 1.00 70.19 80 LEU A N 1
ATOM 607 C CA . LEU A 1 80 ? -9.390 6.164 5.560 1.00 70.19 80 LEU A CA 1
ATOM 608 C C . LEU A 1 80 ? -9.502 6.584 7.023 1.00 70.19 80 LEU A C 1
ATOM 610 O O . LEU A 1 80 ? -10.600 6.846 7.503 1.00 70.19 80 LEU A O 1
ATOM 614 N N . SER A 1 81 ? -8.364 6.666 7.713 1.00 67.38 81 SER A N 1
ATOM 615 C CA . SER A 1 81 ? -8.328 7.127 9.100 1.00 67.38 81 SER A CA 1
ATOM 616 C C . SER A 1 81 ? -8.947 8.520 9.203 1.00 67.38 81 SER A C 1
ATOM 618 O O . SER A 1 81 ? -8.353 9.499 8.755 1.00 67.38 81 SER A O 1
ATOM 620 N N . THR A 1 82 ? -10.131 8.611 9.799 1.00 62.06 82 THR A N 1
ATOM 621 C CA . THR A 1 82 ? -10.718 9.870 10.258 1.00 62.06 82 THR A CA 1
ATOM 622 C C . THR A 1 82 ? -10.243 10.110 11.683 1.00 62.06 82 THR A C 1
ATOM 624 O O . THR A 1 82 ? -10.229 9.178 12.486 1.00 62.06 82 THR A O 1
ATOM 627 N N . GLN A 1 83 ? -9.839 11.336 12.020 1.00 61.56 83 GLN A N 1
ATOM 628 C CA . GLN A 1 83 ? -9.579 11.668 13.423 1.00 61.56 83 GLN A CA 1
ATOM 629 C C . GLN A 1 83 ? -10.851 11.385 14.244 1.00 61.56 83 GLN A C 1
ATOM 631 O O . GLN A 1 83 ? -11.924 11.844 13.840 1.00 61.56 83 GLN A O 1
ATOM 636 N N . PRO A 1 84 ? -10.774 10.628 15.354 1.00 60.38 84 PRO A N 1
ATOM 637 C CA . PRO A 1 84 ? -11.948 10.360 16.170 1.00 60.38 84 PRO A CA 1
ATOM 638 C C . PRO A 1 84 ? -12.492 11.672 16.744 1.00 60.38 84 PRO A C 1
ATOM 640 O O . PRO A 1 84 ? -11.755 12.465 17.330 1.00 60.38 84 PRO A O 1
ATOM 643 N N . SER A 1 85 ? -13.789 11.907 16.559 1.00 62.00 85 SER A N 1
ATOM 644 C CA . SER A 1 85 ? -14.503 13.030 17.166 1.00 62.00 85 SER A CA 1
ATOM 645 C C . SER A 1 85 ? -14.914 12.628 18.582 1.00 62.00 85 SER A C 1
ATOM 647 O O . SER A 1 85 ? -15.722 11.718 18.750 1.00 62.00 85 SER A O 1
ATOM 649 N N . ILE A 1 86 ? -14.368 13.279 19.610 1.00 78.19 86 ILE A N 1
ATOM 650 C CA . ILE A 1 86 ? -14.864 13.108 20.981 1.00 78.19 86 ILE A CA 1
ATOM 651 C C . ILE A 1 86 ? -16.130 13.957 21.114 1.00 78.19 86 ILE A C 1
ATOM 653 O O . ILE A 1 86 ? -16.063 15.182 21.028 1.00 78.19 86 ILE A O 1
ATOM 657 N N . VAL A 1 87 ? -17.279 13.316 21.326 1.00 79.94 87 VAL A N 1
ATOM 658 C CA . VAL A 1 87 ? -18.518 14.007 21.704 1.00 79.94 87 VAL A CA 1
ATOM 659 C C . VAL A 1 87 ? -18.588 14.030 23.228 1.00 79.94 87 VAL A C 1
ATOM 661 O O . VAL A 1 87 ? -18.758 12.992 23.862 1.00 79.94 87 VAL A O 1
ATOM 664 N N . LEU A 1 88 ? -18.427 15.214 23.821 1.00 81.12 88 LEU A N 1
ATOM 665 C CA . LEU A 1 88 ? -18.697 15.434 25.241 1.00 81.12 88 LEU A CA 1
ATOM 666 C C . LEU A 1 88 ? -20.215 15.418 25.452 1.00 81.12 88 LEU A C 1
ATOM 668 O O . LEU A 1 88 ? -20.912 16.326 24.998 1.00 81.12 88 LEU A O 1
ATOM 672 N N . LEU A 1 89 ? -20.727 14.386 26.122 1.00 78.75 89 LEU A N 1
ATOM 673 C CA . LEU A 1 89 ? -22.112 14.361 26.577 1.00 78.75 89 LEU A CA 1
ATOM 674 C C . LEU A 1 89 ? -22.195 15.126 27.902 1.00 78.75 89 LEU A C 1
ATOM 676 O O . LEU A 1 89 ? -21.858 14.592 28.955 1.00 78.75 89 LEU A O 1
ATOM 680 N N . ASN A 1 90 ? -22.615 16.390 27.844 1.00 74.19 90 ASN A N 1
ATOM 681 C CA . ASN A 1 90 ? -22.981 17.131 29.047 1.00 74.19 90 ASN A CA 1
ATOM 682 C C . ASN A 1 90 ? -24.391 16.703 29.460 1.00 74.19 90 ASN A C 1
ATOM 684 O O . ASN A 1 90 ? -25.375 17.160 28.879 1.00 74.19 90 ASN A O 1
ATOM 688 N N . GLU A 1 91 ? -24.490 15.836 30.463 1.00 67.62 91 GLU A N 1
ATOM 689 C CA . GLU A 1 91 ? -25.742 15.600 31.176 1.00 67.62 91 GLU A CA 1
ATOM 690 C C . GLU A 1 91 ? -26.075 16.873 31.966 1.00 67.62 91 GLU A C 1
ATOM 692 O O . GLU A 1 91 ? -25.543 17.124 33.048 1.00 67.62 91 GLU A O 1
ATOM 697 N N . THR A 1 92 ? -26.901 17.748 31.389 1.00 58.59 92 THR A N 1
ATOM 698 C CA . THR A 1 92 ? -27.443 18.890 32.124 1.00 58.59 92 THR A CA 1
ATOM 699 C C . THR A 1 92 ? -28.275 18.370 33.284 1.00 58.59 92 THR A C 1
ATOM 701 O O . THR A 1 92 ? -29.243 17.636 33.093 1.00 58.59 92 THR A O 1
ATOM 704 N N . MET A 1 93 ? -27.858 18.772 34.480 1.00 58.59 93 MET A N 1
ATOM 705 C CA . MET A 1 93 ? -28.542 18.561 35.743 1.00 58.59 93 MET A CA 1
ATOM 706 C C . MET A 1 93 ? -29.975 19.077 35.651 1.00 58.59 93 MET A C 1
ATOM 708 O O . MET A 1 93 ? -30.204 20.282 35.684 1.00 58.59 93 MET A O 1
ATOM 712 N N . ASP A 1 94 ? -30.931 18.167 35.528 1.00 57.19 94 ASP A N 1
ATOM 713 C CA . ASP A 1 94 ? -32.348 18.506 35.516 1.00 57.19 94 ASP A CA 1
ATOM 714 C C . ASP A 1 94 ? -33.096 17.601 36.487 1.00 57.19 94 ASP A C 1
ATOM 716 O O . ASP A 1 94 ? -33.883 16.774 36.052 1.00 57.19 94 ASP A O 1
ATOM 720 N N . LYS A 1 95 ? -32.762 17.699 37.786 1.00 55.44 95 LYS A N 1
ATOM 721 C CA . LYS A 1 95 ? -33.622 17.385 38.948 1.00 55.44 95 LYS A CA 1
ATOM 722 C C . LYS A 1 95 ? -33.000 17.958 40.227 1.00 55.44 95 LYS A C 1
ATOM 724 O O . LYS A 1 95 ? -32.283 17.237 40.894 1.00 55.44 95 LYS A O 1
ATOM 729 N N . GLU A 1 96 ? -33.258 19.225 40.559 1.00 52.53 96 GLU A N 1
ATOM 730 C CA . GLU A 1 96 ? -33.338 19.721 41.959 1.00 52.53 96 GLU A CA 1
ATOM 731 C C . GLU A 1 96 ? -33.939 21.151 42.010 1.00 52.53 96 GLU A C 1
ATOM 733 O O . GLU A 1 96 ? -33.470 22.051 42.702 1.00 52.53 96 GLU A O 1
ATOM 738 N N . HIS A 1 97 ? -35.014 21.395 41.247 1.00 50.19 97 HIS A N 1
ATOM 739 C CA . HIS A 1 97 ? -35.886 22.563 41.479 1.00 50.19 97 HIS A CA 1
ATOM 740 C C . HIS A 1 97 ? -37.369 22.204 41.614 1.00 50.19 97 HIS A C 1
ATOM 742 O O . HIS A 1 97 ? -38.251 23.045 41.465 1.00 50.19 97 HIS A O 1
ATOM 748 N N . SER A 1 98 ? -37.662 20.945 41.928 1.00 51.41 98 SER A N 1
ATOM 749 C CA . SER A 1 98 ? -39.018 20.515 42.246 1.00 51.41 98 SER A CA 1
ATOM 750 C C . SER A 1 98 ? -38.962 19.490 43.366 1.00 51.41 98 SER A C 1
ATOM 752 O O . SER A 1 98 ? -38.862 18.300 43.112 1.00 51.41 98 SER A O 1
ATOM 754 N N . GLU A 1 99 ? -38.894 19.970 44.605 1.00 49.06 99 GLU A N 1
ATOM 755 C CA . GLU A 1 99 ? -39.865 19.642 45.652 1.00 49.06 99 GLU A CA 1
ATOM 756 C C . GLU A 1 99 ? -39.435 20.280 46.985 1.00 49.06 99 GLU A C 1
ATOM 758 O O . GLU A 1 99 ? -38.576 19.755 47.681 1.00 49.06 99 GLU A O 1
ATOM 763 N N . ARG A 1 100 ? -40.170 21.347 47.336 1.00 42.06 100 ARG A N 1
ATOM 764 C CA . ARG A 1 100 ? -40.527 21.802 48.695 1.00 42.0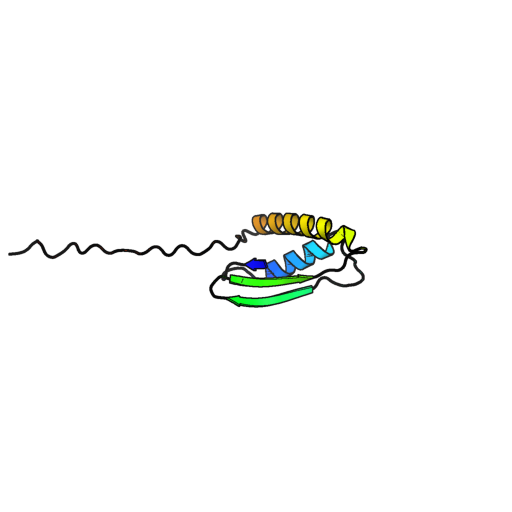6 100 ARG A CA 1
ATOM 765 C C . ARG A 1 100 ? -39.529 22.650 49.481 1.00 42.06 100 ARG A C 1
ATOM 767 O O . ARG A 1 100 ? -38.455 22.158 49.869 1.00 42.06 100 ARG A O 1
#

Foldseek 3Di:
DFFAAPDPVVVLQVLLQVLLVPQPQFDPVDRKDKDFDDQDPQGTDIDIDTDGPDPVCCVVSVVVSVVSSVVVCVVVVGDGRDGDDDDDDPPPDDPDPDDD

Radius of gyration: 21.54 Å; chains: 1; bounding box: 55×31×63 Å